Protein AF-A0A9D4CG21-F1 (afdb_monomer)

Sequence (164 aa):
MPTTRHHTSNTTTSRHSTTNATTSRHPTTNLTTTRHPTTNATTTRHPTTNATTTRHPTTNLTTTSYPSTNLTTTRHPTTNSTTTRHPTTTTTTTIHPTTNLTTTRHSTTNLTTTGHPTTNATTTRHPTTNATTTRHPTTNSTTTRHPTTNAPSNRHPPTNATST

Mean predicted aligned error: 4.82 Å

Nearest PDB structures (foldseek):
  2xt4-assembly1_A  TM=1.952E-01  e=2.300E+00  Xanthomonas albilineans
  8k77-assembly1_A  TM=2.649E-01  e=8.489E+00  Homo sapiens

Solvent-accessible surface area (backbone atoms only — not comparable to full-atom values): 7488 Å² total; per-residue (Å²): 130,83,64,46,65,67,47,77,48,79,44,61,73,40,72,62,45,80,48,78,40,63,38,32,31,45,35,34,40,41,35,41,42,32,30,46,33,36,39,42,35,44,36,37,37,44,34,36,40,41,35,44,37,38,36,44,34,38,37,43,36,43,37,39,35,45,35,38,37,42,36,43,37,40,36,44,36,37,38,41,34,44,38,39,35,44,37,39,39,41,34,46,36,38,36,45,36,38,40,40,39,45,36,39,39,44,34,41,39,41,36,43,37,37,37,44,36,37,38,40,35,46,35,39,36,42,39,37,39,40,32,53,33,41,34,46,42,41,50,42,42,69,32,50,39,72,73,45,79,49,58,92,36,72,48,68,71,60,77,65,66,60,77,104

Radius of gyration: 15.4 Å; Cα contacts (8 Å, |Δi|>4): 534; chains: 1; bounding box: 30×29×44 Å

Foldseek 3Di:
DDEAEEAEAEDQAEAEAEAEEEHYEHYEYEEEHYEAYEYEYEHYEAYEYEYEHYEAYEYEYEAYEQYEYEYEEYEAYEYEYEYYEAYEYEYEDYEAYEYEYEEYEQYEYEYEEYEAYEYEYAEYEAYEYEYAEYEAYHYEYNEYYNYHYHYPYYYDYPDPYPYD

Secondary structure (DSSP, 8-state):
-PPB--EEEEEEEES-EEEEEEEEESEEEEEEEEESEEEEEEEEES-EEEEEEEES-EEEEEEEES-EEEEEEEES-EEEEEEEES-EEEEEEEES-EEEEEEEES-EEEEEEEES-EEEEEEEES-EEEEEEEES-EEEEEEEES-EEE-S-EES--B-----

Structure (mmCIF, N/CA/C/O backbone):
data_AF-A0A9D4CG21-F1
#
_entry.id   AF-A0A9D4CG21-F1
#
loop_
_atom_site.group_PDB
_atom_site.id
_atom_site.type_symbol
_atom_site.label_atom_id
_atom_site.label_alt_id
_atom_site.label_comp_id
_atom_site.label_asym_id
_atom_site.label_entity_id
_atom_site.label_seq_id
_atom_site.pdbx_PDB_ins_code
_atom_site.Cartn_x
_atom_site.Cartn_y
_atom_site.Cartn_z
_atom_site.occupancy
_atom_site.B_iso_or_equiv
_atom_site.auth_seq_id
_atom_site.auth_comp_id
_atom_site.auth_asym_id
_atom_site.auth_atom_id
_atom_site.pdbx_PDB_model_num
ATOM 1 N N . MET A 1 1 ? 1.840 -17.158 -20.567 1.00 56.66 1 MET A N 1
ATOM 2 C CA . MET A 1 1 ? 2.130 -15.767 -20.149 1.00 56.66 1 MET A CA 1
ATOM 3 C C . MET A 1 1 ? 3.628 -15.631 -19.9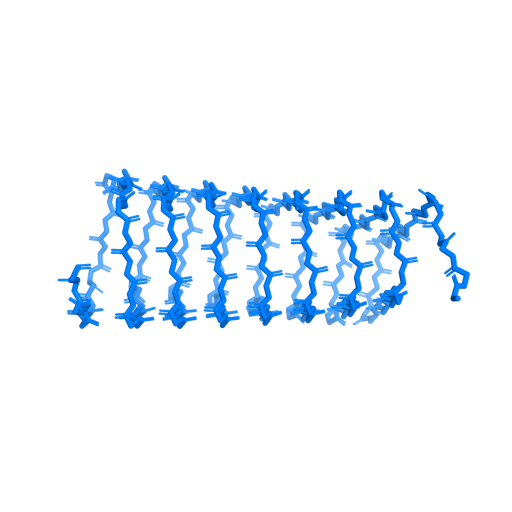37 1.00 56.66 1 MET A C 1
ATOM 5 O O . MET A 1 1 ? 4.170 -16.453 -19.198 1.00 56.66 1 MET A O 1
ATOM 9 N N . PRO A 1 2 ? 4.317 -14.680 -20.591 1.00 67.38 2 PRO A N 1
ATOM 10 C CA . PRO A 1 2 ? 5.737 -14.466 -20.338 1.00 67.38 2 PRO A CA 1
ATOM 11 C C . PRO A 1 2 ? 5.930 -14.093 -18.865 1.00 67.38 2 PRO A C 1
ATOM 13 O O . PRO A 1 2 ? 5.230 -13.236 -18.330 1.00 67.38 2 PRO A O 1
ATOM 16 N N . THR A 1 3 ? 6.836 -14.800 -18.194 1.00 79.19 3 THR A N 1
ATOM 17 C CA . THR A 1 3 ? 7.208 -14.509 -16.807 1.00 79.19 3 THR A CA 1
ATOM 18 C C . THR A 1 3 ? 8.478 -13.680 -16.822 1.00 79.19 3 THR A C 1
ATOM 20 O O . THR A 1 3 ? 9.518 -14.164 -17.265 1.00 79.19 3 THR A O 1
ATOM 23 N N . THR A 1 4 ? 8.424 -12.459 -16.300 1.00 87.12 4 THR A N 1
ATOM 24 C CA . THR A 1 4 ? 9.642 -11.671 -16.092 1.00 87.12 4 THR A CA 1
ATOM 25 C C . THR A 1 4 ? 10.350 -12.196 -14.850 1.00 87.12 4 THR A C 1
ATOM 27 O O . THR A 1 4 ? 9.756 -12.287 -13.776 1.00 87.12 4 THR A O 1
ATOM 30 N N . ARG A 1 5 ? 11.608 -12.620 -14.996 1.00 87.00 5 ARG A N 1
ATOM 31 C CA . ARG A 1 5 ? 12.317 -13.347 -13.932 1.00 87.00 5 ARG A CA 1
ATOM 32 C C . ARG A 1 5 ? 13.000 -12.448 -12.911 1.00 87.00 5 ARG A C 1
ATOM 34 O O . ARG A 1 5 ? 13.073 -12.835 -11.752 1.00 87.00 5 ARG A O 1
ATOM 41 N N . HIS A 1 6 ? 13.521 -11.320 -13.378 1.00 89.00 6 HIS A N 1
ATOM 42 C CA . HIS A 1 6 ? 14.123 -10.248 -12.597 1.00 89.00 6 HIS A CA 1
ATOM 43 C C . HIS A 1 6 ? 13.866 -8.948 -13.357 1.00 89.00 6 HIS A C 1
ATOM 45 O O . HIS A 1 6 ? 14.046 -8.896 -14.574 1.00 89.00 6 HIS A O 1
ATOM 51 N N . HIS A 1 7 ? 13.416 -7.914 -12.658 1.00 88.31 7 HIS A N 1
ATOM 52 C CA . HIS A 1 7 ? 13.231 -6.586 -13.231 1.00 88.31 7 HIS A CA 1
ATOM 53 C C . HIS A 1 7 ? 13.443 -5.548 -12.144 1.00 88.31 7 HIS A C 1
ATOM 55 O O . HIS A 1 7 ? 12.892 -5.689 -11.055 1.00 88.31 7 HIS A O 1
ATOM 61 N N . THR A 1 8 ? 14.203 -4.505 -12.451 1.00 93.69 8 THR A N 1
ATOM 62 C CA . THR A 1 8 ? 14.463 -3.412 -11.519 1.00 93.69 8 THR A CA 1
ATOM 63 C C . THR A 1 8 ? 14.011 -2.109 -12.152 1.00 93.69 8 THR A C 1
ATOM 65 O O . THR A 1 8 ? 14.430 -1.783 -13.260 1.00 93.69 8 THR A O 1
ATOM 68 N N . SER A 1 9 ? 13.176 -1.365 -11.433 1.00 93.31 9 SER A N 1
ATOM 69 C CA . SER A 1 9 ? 12.730 -0.029 -11.808 1.00 93.31 9 SER A CA 1
ATOM 70 C C . SER A 1 9 ? 13.223 0.970 -10.769 1.00 93.31 9 SER A C 1
ATOM 72 O O . SER A 1 9 ? 1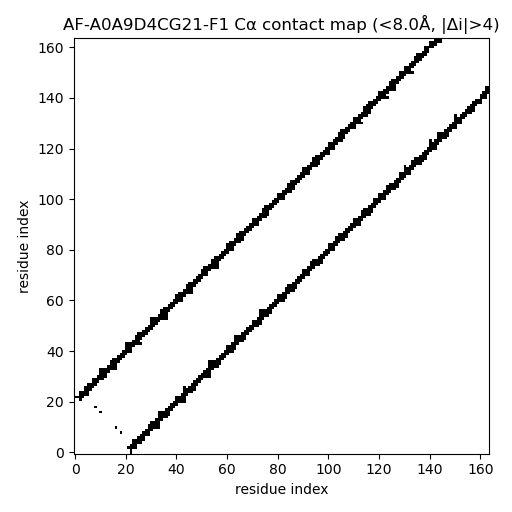2.924 0.842 -9.580 1.00 93.31 9 SER A O 1
ATOM 74 N N . ASN A 1 10 ? 13.997 1.956 -11.218 1.00 95.19 10 ASN A N 1
ATOM 75 C CA . ASN A 1 10 ? 14.575 2.990 -10.368 1.00 95.19 10 ASN A CA 1
ATOM 76 C C . ASN A 1 10 ? 14.016 4.348 -10.790 1.00 95.19 10 ASN A C 1
ATOM 78 O O . ASN A 1 10 ? 14.112 4.732 -11.952 1.00 95.19 10 ASN A O 1
ATOM 82 N N . THR A 1 11 ? 13.437 5.088 -9.849 1.00 93.81 11 THR A N 1
ATOM 83 C CA . THR A 1 11 ? 12.975 6.462 -10.060 1.00 93.81 11 THR A CA 1
ATOM 84 C C . THR A 1 11 ? 13.579 7.362 -8.989 1.00 93.81 11 THR A C 1
ATOM 86 O O . THR A 1 11 ? 13.239 7.259 -7.811 1.00 93.81 11 THR A O 1
ATOM 89 N N . THR A 1 12 ? 14.463 8.270 -9.396 1.00 91.75 12 THR A N 1
ATOM 90 C CA . THR A 1 12 ? 15.108 9.203 -8.463 1.00 91.75 12 THR A CA 1
ATOM 91 C C . THR A 1 12 ? 14.180 10.365 -8.134 1.00 91.75 12 THR A C 1
ATOM 93 O O . THR A 1 12 ? 13.760 10.513 -6.991 1.00 91.75 12 THR A O 1
ATOM 96 N N . THR A 1 13 ? 13.788 11.145 -9.139 1.00 94.69 13 THR A N 1
ATOM 97 C CA . THR A 1 13 ? 12.861 12.264 -8.964 1.00 94.69 13 THR A CA 1
ATOM 98 C C . THR A 1 13 ? 11.798 12.184 -10.037 1.00 94.69 13 THR A C 1
ATOM 100 O O . THR A 1 13 ? 12.113 12.231 -11.223 1.00 94.69 13 THR A O 1
ATOM 103 N N . SER A 1 14 ? 10.537 12.056 -9.637 1.00 95.44 14 SER A N 1
ATOM 104 C CA . SER A 1 14 ? 9.434 12.093 -10.593 1.00 95.44 14 SER A CA 1
ATOM 105 C C . SER A 1 14 ? 8.143 12.617 -9.979 1.00 95.44 14 SER A C 1
ATOM 107 O O . SER A 1 14 ? 7.869 12.443 -8.789 1.00 95.44 14 SER A O 1
ATOM 109 N N . ARG A 1 15 ? 7.315 13.242 -10.822 1.00 93.62 15 ARG A N 1
ATOM 110 C CA . ARG A 1 15 ? 5.933 13.597 -10.476 1.00 93.62 15 ARG A CA 1
ATOM 111 C C . ARG A 1 15 ? 4.958 12.435 -10.610 1.00 93.62 15 ARG A C 1
ATOM 113 O O . ARG A 1 15 ? 3.931 12.488 -9.945 1.00 93.62 15 ARG A O 1
ATOM 120 N N . HIS A 1 16 ? 5.264 11.468 -11.477 1.00 92.38 16 HIS A N 1
ATOM 121 C CA . HIS A 1 16 ? 4.451 10.285 -11.753 1.00 92.38 16 HIS A CA 1
ATOM 122 C C . HIS A 1 16 ? 5.376 9.136 -12.168 1.00 92.38 16 HIS A C 1
ATOM 124 O O . HIS A 1 16 ? 6.262 9.310 -13.003 1.00 92.38 16 HIS A O 1
ATOM 130 N N . SER A 1 17 ? 5.178 7.951 -11.606 1.00 92.44 17 SER A N 1
ATOM 131 C CA . SER A 1 17 ? 5.901 6.742 -12.012 1.00 92.44 17 SER A CA 1
ATOM 132 C C . SER A 1 17 ? 4.924 5.582 -11.988 1.00 92.44 17 SER A C 1
ATOM 134 O O . SER A 1 17 ? 4.167 5.458 -11.031 1.00 92.44 17 SER A O 1
ATOM 136 N N . THR A 1 18 ? 4.890 4.762 -13.034 1.00 93.94 18 THR A N 1
ATOM 137 C CA . THR A 1 18 ? 3.981 3.613 -13.098 1.00 93.94 18 THR A CA 1
ATOM 138 C C . THR A 1 18 ? 4.780 2.347 -13.335 1.00 93.94 18 THR A C 1
ATOM 140 O O . THR A 1 18 ? 5.553 2.272 -14.284 1.00 93.94 18 THR A O 1
ATOM 143 N N . THR A 1 19 ? 4.582 1.348 -12.479 1.00 91.00 19 THR A N 1
ATOM 144 C CA . THR A 1 19 ? 5.156 0.009 -12.636 1.00 91.00 19 THR A CA 1
ATOM 145 C C . THR A 1 19 ? 4.023 -1.005 -12.714 1.00 91.00 19 THR A C 1
ATOM 147 O O . THR A 1 19 ? 3.195 -1.082 -11.808 1.00 91.00 19 THR A O 1
ATOM 150 N N . ASN A 1 20 ? 3.990 -1.793 -13.789 1.00 89.81 20 ASN A N 1
ATOM 151 C CA . ASN A 1 20 ? 2.999 -2.846 -13.994 1.00 89.81 20 ASN A CA 1
ATOM 152 C C . ASN A 1 20 ? 3.700 -4.198 -14.154 1.00 89.81 20 ASN A C 1
ATOM 154 O O . ASN A 1 20 ? 4.675 -4.308 -14.895 1.00 89.81 20 ASN A O 1
ATOM 158 N N . ALA A 1 21 ? 3.189 -5.233 -13.489 1.00 87.25 21 ALA A N 1
ATOM 159 C CA . ALA A 1 21 ? 3.702 -6.593 -13.617 1.00 87.25 21 ALA A CA 1
ATOM 160 C C . ALA A 1 21 ? 2.569 -7.628 -13.628 1.00 87.25 21 ALA A C 1
ATOM 162 O O . ALA A 1 21 ? 1.854 -7.800 -12.644 1.00 87.25 21 ALA A O 1
ATOM 163 N N . THR A 1 22 ? 2.429 -8.373 -14.724 1.00 87.56 22 THR A N 1
ATOM 164 C CA . THR A 1 22 ? 1.400 -9.422 -14.832 1.00 87.56 22 THR A CA 1
ATOM 165 C C . THR A 1 22 ? 1.846 -10.704 -14.132 1.00 87.56 22 THR A C 1
ATOM 167 O O . THR A 1 22 ? 1.198 -11.181 -13.203 1.00 87.56 22 THR A O 1
ATOM 170 N N . THR A 1 23 ? 2.988 -11.259 -14.539 1.00 93.25 23 THR A N 1
ATOM 171 C CA . THR A 1 23 ? 3.603 -12.419 -13.887 1.00 93.25 23 THR A CA 1
ATOM 172 C C . THR A 1 23 ? 5.088 -12.154 -13.728 1.00 93.25 23 THR A C 1
ATOM 174 O O . THR A 1 23 ? 5.827 -12.109 -14.711 1.00 93.25 23 THR A O 1
ATOM 177 N N . SER A 1 24 ? 5.523 -11.942 -12.489 1.00 93.06 24 SER A N 1
ATOM 178 C CA . SER A 1 24 ? 6.906 -11.571 -12.205 1.00 93.06 24 SER A CA 1
ATOM 179 C C . SER A 1 24 ? 7.473 -12.318 -11.005 1.00 93.06 24 SER A C 1
ATOM 181 O O . SER A 1 24 ? 6.790 -12.580 -10.009 1.00 93.06 24 SER A O 1
ATOM 183 N N . ARG A 1 25 ? 8.753 -12.665 -11.097 1.00 95.12 25 ARG A N 1
ATOM 184 C CA . ARG A 1 25 ? 9.561 -13.127 -9.971 1.00 95.12 25 ARG A CA 1
ATOM 185 C C . ARG A 1 25 ? 10.588 -12.035 -9.686 1.00 95.12 25 ARG A C 1
ATOM 187 O O . ARG A 1 25 ? 11.122 -11.430 -10.603 1.00 95.12 25 ARG A O 1
ATOM 194 N N . HIS A 1 26 ? 10.823 -11.756 -8.413 1.00 94.44 26 HIS A N 1
ATOM 195 C CA . HIS A 1 26 ? 11.853 -10.825 -7.953 1.00 94.44 26 HIS A CA 1
ATOM 196 C C . HIS A 1 26 ? 11.836 -9.415 -8.597 1.00 94.44 26 HIS A C 1
ATOM 198 O O . HIS A 1 26 ? 12.917 -8.897 -8.895 1.00 94.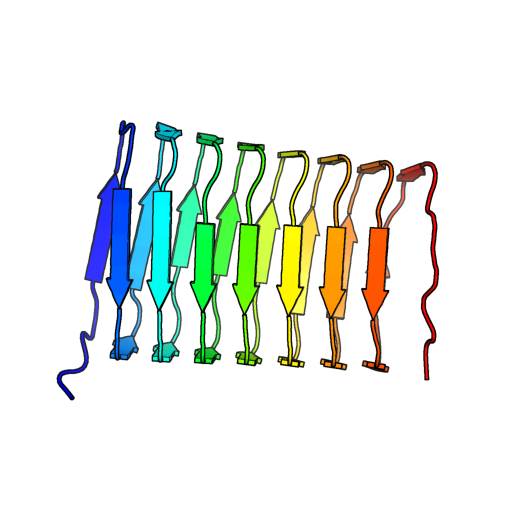44 26 HIS A O 1
ATOM 204 N N . PRO A 1 27 ? 10.678 -8.760 -8.849 1.00 94.38 27 PRO A N 1
ATOM 205 C CA . PRO A 1 27 ? 10.715 -7.369 -9.276 1.00 94.38 27 PRO A CA 1
ATOM 206 C C . PRO A 1 27 ? 11.166 -6.474 -8.118 1.00 94.38 27 PRO A C 1
ATOM 208 O O . PRO A 1 27 ? 10.767 -6.674 -6.971 1.00 94.38 27 PRO A O 1
ATOM 211 N N . THR A 1 28 ? 11.980 -5.475 -8.430 1.00 95.62 28 THR A N 1
ATOM 212 C CA . THR A 1 28 ? 12.472 -4.484 -7.474 1.00 95.62 28 THR A CA 1
ATOM 213 C C . THR A 1 28 ? 12.078 -3.086 -7.933 1.00 95.62 28 THR A C 1
ATOM 215 O O . THR A 1 28 ? 12.322 -2.717 -9.080 1.00 95.62 28 THR A O 1
ATOM 218 N N . THR A 1 29 ? 11.493 -2.295 -7.040 1.00 95.25 29 THR A N 1
ATOM 219 C CA . THR A 1 29 ? 11.124 -0.898 -7.291 1.00 95.25 29 THR A CA 1
ATOM 220 C C . THR A 1 29 ? 11.805 -0.002 -6.263 1.00 95.25 29 THR A C 1
ATOM 222 O O . THR A 1 29 ? 11.589 -0.162 -5.063 1.00 95.25 29 THR A O 1
ATOM 225 N N . ASN A 1 30 ? 12.612 0.954 -6.724 1.00 96.75 30 ASN A N 1
ATOM 226 C CA . ASN A 1 30 ? 13.274 1.943 -5.874 1.00 96.75 30 ASN A CA 1
ATOM 227 C C . ASN A 1 30 ? 12.779 3.353 -6.219 1.00 96.75 30 ASN A C 1
ATOM 229 O O . ASN A 1 30 ? 12.897 3.786 -7.367 1.00 96.75 30 ASN A O 1
ATOM 233 N N . LEU A 1 31 ? 12.239 4.067 -5.228 1.00 95.81 31 LEU A N 1
ATOM 234 C CA . LEU A 1 31 ? 11.684 5.417 -5.375 1.00 95.81 31 LEU A CA 1
ATOM 235 C C . LEU A 1 31 ? 12.332 6.384 -4.376 1.00 95.81 31 LEU A C 1
ATOM 237 O O . LEU A 1 31 ? 12.117 6.269 -3.172 1.00 95.81 31 LEU A O 1
ATOM 241 N N . THR A 1 32 ? 13.072 7.388 -4.841 1.00 95.12 32 THR A N 1
ATOM 242 C CA . THR A 1 32 ? 13.728 8.328 -3.912 1.00 95.12 32 THR A CA 1
ATOM 243 C C . THR A 1 32 ? 12.809 9.490 -3.548 1.00 95.12 32 THR A C 1
ATOM 245 O O . THR A 1 32 ? 12.368 9.588 -2.407 1.00 95.12 32 THR A O 1
ATOM 248 N N . THR A 1 33 ? 12.469 10.339 -4.516 1.00 96.06 33 THR A N 1
ATOM 249 C CA . THR A 1 33 ? 11.616 11.521 -4.339 1.00 96.06 33 THR A CA 1
ATOM 250 C C . THR A 1 33 ? 10.517 11.490 -5.388 1.00 96.06 33 THR A C 1
ATOM 252 O O . THR A 1 33 ? 10.627 12.083 -6.462 1.00 96.06 33 THR A O 1
ATOM 255 N N . THR A 1 34 ? 9.446 10.753 -5.099 1.00 96.44 34 THR A N 1
ATOM 256 C CA . THR A 1 34 ? 8.387 10.508 -6.085 1.00 96.44 34 THR A CA 1
ATOM 257 C C . THR A 1 34 ? 7.029 10.988 -5.591 1.00 96.44 34 THR A C 1
ATOM 259 O O . THR A 1 34 ? 6.591 10.697 -4.476 1.00 96.44 34 THR A O 1
ATOM 262 N N . ARG A 1 35 ? 6.329 11.736 -6.440 1.00 97.19 35 ARG A N 1
ATOM 263 C CA . ARG A 1 35 ? 4.901 12.019 -6.286 1.00 97.19 35 ARG A CA 1
ATOM 264 C C . ARG A 1 35 ? 4.103 11.035 -7.139 1.00 97.19 35 ARG A C 1
ATOM 266 O O . ARG A 1 35 ? 4.579 10.584 -8.172 1.00 97.19 35 ARG A O 1
ATOM 273 N N . HIS A 1 36 ? 2.930 10.656 -6.649 1.00 96.75 36 HIS A N 1
ATOM 274 C CA . HIS A 1 36 ? 1.946 9.832 -7.350 1.00 96.75 36 HIS A CA 1
ATOM 275 C C . HIS A 1 36 ? 2.503 8.568 -8.046 1.00 96.75 36 HIS A C 1
ATOM 277 O O . HIS A 1 36 ? 2.138 8.312 -9.197 1.00 96.75 36 HIS A O 1
ATOM 283 N N . PRO A 1 37 ? 3.393 7.762 -7.424 1.00 96.38 37 PRO A N 1
ATOM 284 C CA . PRO A 1 37 ? 3.772 6.502 -8.038 1.00 96.38 37 PRO A CA 1
ATOM 285 C C . PRO A 1 37 ? 2.624 5.494 -7.941 1.00 96.38 37 PRO A C 1
ATOM 287 O O . PRO A 1 37 ? 1.961 5.382 -6.908 1.00 96.38 37 PRO A O 1
ATOM 290 N N . THR A 1 38 ? 2.423 4.731 -9.008 1.00 96.50 38 THR A N 1
ATOM 291 C CA . THR A 1 38 ? 1.423 3.670 -9.090 1.00 96.50 38 THR A CA 1
ATOM 292 C C . THR A 1 38 ? 2.113 2.342 -9.365 1.00 96.50 38 THR A C 1
ATOM 294 O O . THR A 1 38 ? 2.899 2.223 -10.302 1.00 96.50 38 THR A O 1
ATOM 297 N N . THR A 1 39 ? 1.827 1.332 -8.549 1.00 94.31 39 THR A N 1
ATOM 298 C CA . THR A 1 39 ? 2.308 -0.037 -8.757 1.00 94.31 39 THR A CA 1
ATOM 299 C C . THR A 1 39 ? 1.120 -0.976 -8.867 1.00 94.31 39 THR A C 1
ATOM 301 O O . THR A 1 39 ? 0.346 -1.098 -7.920 1.00 94.31 39 THR A O 1
ATOM 304 N N . ASN A 1 40 ? 0.985 -1.663 -9.999 1.00 93.94 40 ASN A N 1
ATOM 305 C CA . ASN A 1 40 ? -0.020 -2.705 -10.176 1.00 93.94 40 ASN A CA 1
ATOM 306 C C . ASN A 1 40 ? 0.666 -4.041 -10.428 1.00 93.94 40 ASN A C 1
ATOM 308 O O . ASN A 1 40 ? 1.530 -4.149 -11.303 1.00 93.94 40 ASN A O 1
ATOM 312 N N . ALA A 1 41 ? 0.265 -5.075 -9.693 1.00 90.94 41 ALA A N 1
ATOM 313 C CA . ALA A 1 41 ? 0.757 -6.413 -9.964 1.00 90.94 41 ALA A CA 1
ATOM 314 C C . ALA A 1 41 ? -0.309 -7.495 -9.794 1.00 90.94 41 ALA A C 1
ATOM 316 O O . ALA A 1 41 ? -1.046 -7.519 -8.810 1.00 90.94 41 ALA A O 1
ATOM 317 N N . THR A 1 42 ? -0.363 -8.423 -10.747 1.00 93.88 42 THR A N 1
ATOM 318 C CA . THR A 1 42 ? -1.348 -9.511 -10.726 1.00 93.88 42 THR A CA 1
ATOM 319 C C . THR A 1 42 ? -0.803 -10.727 -9.989 1.00 93.88 42 THR A C 1
ATOM 321 O O . THR A 1 42 ? -1.375 -11.149 -8.991 1.00 93.88 42 THR A O 1
ATOM 324 N N . THR A 1 43 ? 0.303 -11.308 -10.454 1.00 95.81 43 THR A N 1
ATOM 325 C CA . THR A 1 43 ? 0.945 -12.459 -9.807 1.00 95.81 43 THR A CA 1
ATOM 326 C C . THR A 1 43 ? 2.428 -12.199 -9.629 1.00 95.81 43 THR A C 1
ATOM 328 O O . THR A 1 43 ? 3.198 -12.232 -10.591 1.00 95.81 43 THR A O 1
ATOM 331 N N . THR A 1 44 ? 2.839 -11.991 -8.380 1.00 95.38 44 THR A N 1
ATOM 332 C CA . THR A 1 44 ? 4.222 -11.628 -8.077 1.00 95.38 44 THR A CA 1
ATOM 333 C C . THR A 1 44 ? 4.794 -12.454 -6.939 1.00 95.38 44 THR A C 1
ATOM 335 O O . THR A 1 44 ? 4.176 -12.637 -5.888 1.00 95.38 44 THR A O 1
ATOM 338 N N . ARG A 1 45 ? 6.017 -12.948 -7.133 1.00 96.75 45 ARG A N 1
ATOM 339 C CA . ARG A 1 45 ? 6.798 -13.627 -6.094 1.00 96.75 45 ARG A CA 1
ATOM 340 C C . ARG A 1 45 ? 8.021 -12.801 -5.735 1.00 96.75 45 ARG A C 1
ATOM 342 O O . ARG A 1 45 ? 8.773 -12.426 -6.626 1.00 96.75 45 ARG A O 1
ATOM 349 N N . HIS A 1 46 ? 8.235 -12.593 -4.441 1.00 96.38 46 HIS A N 1
ATOM 350 C CA . HIS A 1 46 ? 9.368 -11.856 -3.883 1.00 96.38 46 HIS A CA 1
ATOM 351 C C . HIS A 1 46 ? 9.538 -10.424 -4.433 1.00 96.38 46 HIS A C 1
ATOM 353 O O . HIS A 1 46 ? 10.657 -10.074 -4.808 1.00 96.38 46 HIS A O 1
ATOM 359 N N . PRO A 1 47 ? 8.476 -9.598 -4.550 1.00 95.56 47 PRO A N 1
ATOM 360 C CA . PRO A 1 47 ? 8.679 -8.198 -4.896 1.00 95.56 47 PRO A CA 1
ATOM 361 C C . PRO A 1 47 ? 9.359 -7.447 -3.751 1.00 95.56 47 PRO A C 1
ATOM 363 O O . PRO A 1 47 ? 9.023 -7.657 -2.582 1.00 95.56 47 PRO A O 1
ATOM 366 N N . THR A 1 48 ? 10.248 -6.529 -4.110 1.00 96.50 48 THR A N 1
ATOM 367 C CA . THR A 1 48 ? 10.899 -5.618 -3.168 1.00 96.50 48 THR A CA 1
ATOM 368 C C . THR A 1 48 ? 10.592 -4.178 -3.550 1.00 96.50 48 THR A C 1
ATOM 370 O O . THR A 1 48 ? 10.864 -3.769 -4.677 1.00 96.50 48 THR A O 1
ATOM 373 N N . THR A 1 49 ? 10.084 -3.393 -2.604 1.00 96.00 49 THR A N 1
ATOM 374 C CA . THR A 1 49 ? 9.868 -1.953 -2.780 1.00 96.00 49 THR A CA 1
ATOM 375 C C . THR A 1 49 ? 10.648 -1.183 -1.728 1.00 96.00 49 THR A C 1
ATOM 377 O O . THR A 1 49 ? 10.414 -1.358 -0.533 1.00 96.00 49 THR A O 1
ATOM 380 N N . ASN A 1 50 ? 11.531 -0.289 -2.166 1.00 97.19 50 ASN A N 1
ATOM 381 C CA . ASN A 1 50 ? 12.205 0.665 -1.292 1.00 97.19 50 ASN A CA 1
ATOM 382 C C . ASN A 1 50 ? 11.785 2.079 -1.678 1.00 97.19 50 ASN A C 1
ATOM 384 O O . ASN A 1 50 ? 11.876 2.454 -2.850 1.00 97.19 50 ASN A O 1
ATOM 388 N N . ALA A 1 51 ? 11.342 2.874 -0.704 1.00 94.81 51 ALA A N 1
ATOM 389 C CA . ALA A 1 51 ? 11.043 4.274 -0.956 1.00 94.81 51 ALA A CA 1
ATOM 390 C C . ALA A 1 51 ? 11.498 5.212 0.162 1.00 94.81 51 ALA A C 1
ATOM 392 O O . ALA A 1 51 ? 11.228 4.977 1.341 1.00 94.81 51 ALA A O 1
ATOM 393 N N . THR A 1 52 ? 12.128 6.322 -0.216 1.00 96.94 52 THR A N 1
ATOM 394 C CA . THR A 1 52 ? 12.646 7.302 0.747 1.00 96.94 52 THR A CA 1
ATOM 395 C C . THR A 1 52 ? 11.599 8.366 1.057 1.00 96.94 52 THR A C 1
ATOM 397 O O . THR A 1 52 ? 11.114 8.455 2.180 1.00 96.94 52 THR A O 1
ATOM 400 N N . THR A 1 53 ? 11.204 9.157 0.061 1.00 97.56 53 THR A N 1
ATOM 401 C CA . THR A 1 53 ? 10.210 10.226 0.192 1.00 97.56 53 THR A CA 1
ATOM 402 C C . THR A 1 53 ? 9.159 10.076 -0.890 1.00 97.56 53 THR A C 1
ATOM 404 O O . THR A 1 53 ? 9.386 10.386 -2.060 1.00 97.56 53 THR A O 1
ATOM 407 N N . THR A 1 54 ? 7.973 9.622 -0.490 1.00 97.12 54 THR A N 1
ATOM 408 C CA . THR A 1 54 ? 6.880 9.385 -1.433 1.00 97.12 54 THR A CA 1
ATOM 409 C C . THR A 1 54 ? 5.585 10.053 -0.995 1.00 97.12 54 THR A C 1
ATOM 411 O O . THR A 1 54 ? 5.195 10.026 0.175 1.00 97.12 54 THR A O 1
ATOM 414 N N . ARG A 1 55 ? 4.888 10.670 -1.951 1.00 98.00 55 ARG A N 1
ATOM 415 C CA . ARG A 1 55 ? 3.580 11.302 -1.737 1.00 98.00 55 ARG A CA 1
ATOM 416 C C . ARG A 1 55 ? 2.529 10.672 -2.635 1.00 98.00 55 ARG A C 1
ATOM 418 O O . ARG A 1 55 ? 2.723 10.622 -3.843 1.00 98.00 55 ARG A O 1
ATOM 425 N N . HIS A 1 56 ? 1.410 10.275 -2.038 1.00 97.62 56 HIS A N 1
ATOM 426 C CA . HIS A 1 56 ? 0.273 9.638 -2.704 1.00 97.62 56 HIS A CA 1
ATOM 427 C C . HIS A 1 56 ? 0.635 8.375 -3.513 1.00 97.62 56 HIS A C 1
ATOM 429 O O . HIS A 1 56 ? 0.198 8.263 -4.660 1.00 97.62 56 HIS A O 1
ATOM 435 N N . PRO A 1 57 ? 1.450 7.435 -2.987 1.00 97.31 57 PRO A N 1
ATOM 436 C CA . PRO A 1 57 ? 1.660 6.175 -3.686 1.00 9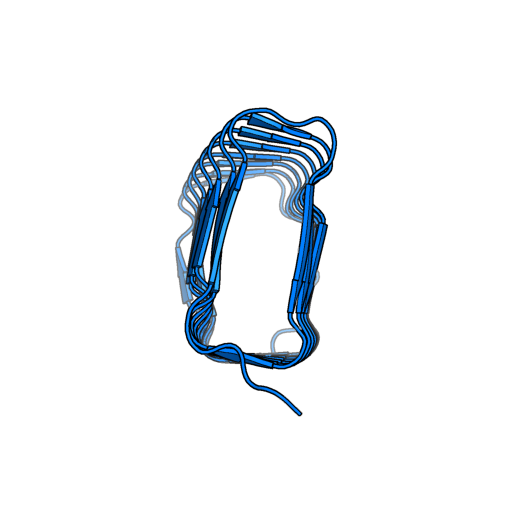7.31 57 PRO A CA 1
ATOM 437 C C . PRO A 1 57 ? 0.382 5.338 -3.682 1.00 97.31 57 PRO A C 1
ATOM 439 O O . PRO A 1 57 ? -0.300 5.241 -2.660 1.00 97.31 57 PRO A O 1
ATOM 442 N N . THR A 1 58 ? 0.107 4.688 -4.808 1.00 97.88 58 THR A N 1
ATOM 443 C CA . THR A 1 58 ? -0.989 3.725 -4.946 1.00 97.88 58 THR A CA 1
ATOM 444 C C . THR A 1 58 ? -0.425 2.365 -5.326 1.00 97.88 58 THR A C 1
ATOM 446 O O . THR A 1 58 ? 0.336 2.251 -6.284 1.00 97.88 58 THR A O 1
ATOM 449 N N . THR A 1 59 ? -0.786 1.328 -4.574 1.00 96.44 59 THR A N 1
ATOM 450 C CA . THR A 1 59 ? -0.357 -0.052 -4.832 1.00 96.44 59 THR A CA 1
ATOM 451 C C . THR A 1 59 ? -1.567 -0.975 -4.902 1.00 96.44 59 THR A C 1
ATOM 453 O O . THR A 1 59 ? -2.328 -1.059 -3.940 1.00 96.44 59 THR A O 1
ATOM 456 N N . ASN A 1 60 ? -1.733 -1.689 -6.016 1.00 96.94 60 ASN A N 1
ATOM 457 C CA . ASN A 1 60 ? -2.790 -2.684 -6.202 1.00 96.94 60 ASN A CA 1
ATOM 458 C C . ASN A 1 60 ? -2.175 -4.048 -6.516 1.00 96.94 60 ASN A C 1
ATOM 460 O O . ASN A 1 60 ? -1.459 -4.203 -7.508 1.00 96.94 60 ASN A O 1
ATOM 464 N N . LEU A 1 61 ? -2.460 -5.040 -5.674 1.00 95.31 61 LEU A N 1
ATOM 465 C CA . LEU A 1 61 ? -1.889 -6.380 -5.780 1.00 95.31 61 LEU A CA 1
ATOM 466 C C . LEU A 1 61 ? -2.985 -7.445 -5.757 1.00 95.31 61 LEU A C 1
ATOM 468 O O . LEU A 1 61 ? -3.787 -7.497 -4.829 1.00 95.31 61 LEU A O 1
ATOM 472 N N . THR A 1 62 ? -3.004 -8.346 -6.735 1.00 97.38 62 THR A N 1
ATOM 473 C CA . THR A 1 62 ? -3.971 -9.456 -6.722 1.00 97.38 62 THR A CA 1
ATOM 474 C C . THR A 1 62 ? -3.434 -10.633 -5.911 1.00 97.38 62 THR A C 1
ATOM 476 O O . THR A 1 62 ? -3.985 -10.970 -4.867 1.00 97.38 62 THR A O 1
ATOM 479 N N . THR A 1 63 ? -2.338 -11.247 -6.357 1.00 97.56 63 THR A N 1
ATOM 480 C CA . THR A 1 63 ? -1.705 -12.390 -5.693 1.00 97.56 63 THR A CA 1
ATOM 481 C C . THR A 1 63 ? -0.221 -12.131 -5.512 1.00 97.56 63 THR A C 1
ATOM 483 O O . THR A 1 63 ? 0.555 -12.165 -6.470 1.00 97.56 63 THR A O 1
ATOM 486 N N . THR A 1 64 ? 0.191 -11.942 -4.262 1.00 97.06 64 THR A N 1
ATOM 487 C CA . THR A 1 64 ? 1.588 -11.655 -3.938 1.00 97.06 64 THR A CA 1
ATOM 488 C C . THR A 1 64 ? 2.105 -12.583 -2.852 1.00 97.06 64 THR A C 1
ATOM 490 O O . THR A 1 64 ? 1.471 -12.791 -1.818 1.00 97.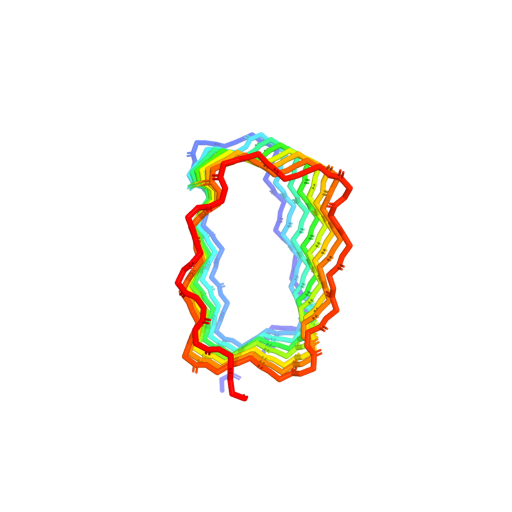06 64 THR A O 1
ATOM 493 N N . SER A 1 65 ? 3.283 -13.158 -3.081 1.00 97.62 65 SER A N 1
ATOM 494 C CA . SER A 1 65 ? 3.974 -13.991 -2.094 1.00 97.62 65 SER A CA 1
ATOM 495 C C . SER A 1 65 ? 5.325 -13.392 -1.736 1.00 97.62 65 SER A C 1
ATOM 497 O O . SER A 1 65 ? 6.109 -13.080 -2.631 1.00 97.62 65 SER A O 1
ATOM 499 N N . TYR A 1 66 ? 5.601 -13.304 -0.438 1.00 97.56 66 TYR A N 1
ATOM 500 C CA . TYR A 1 66 ? 6.829 -12.768 0.147 1.00 97.56 66 TYR A CA 1
ATOM 501 C C . TYR A 1 66 ? 7.164 -11.326 -0.285 1.00 97.56 66 TYR A C 1
ATOM 503 O O . TYR A 1 66 ? 8.309 -11.081 -0.667 1.00 97.56 66 TYR A O 1
ATOM 511 N N . PRO A 1 67 ? 6.208 -10.372 -0.298 1.00 96.56 67 PRO A N 1
ATOM 512 C CA . PRO A 1 67 ? 6.558 -8.983 -0.559 1.00 96.56 67 PRO A CA 1
ATOM 513 C C . PRO A 1 67 ? 7.362 -8.395 0.601 1.00 96.56 67 PRO A C 1
ATOM 515 O O . PRO A 1 67 ? 7.041 -8.628 1.769 1.00 96.56 67 PRO A O 1
ATOM 518 N N . SER A 1 68 ? 8.371 -7.597 0.263 1.00 97.50 68 SER A N 1
ATOM 519 C CA . SER A 1 68 ? 9.154 -6.813 1.212 1.00 97.50 68 SER A CA 1
ATOM 520 C C . SER A 1 68 ? 9.067 -5.333 0.860 1.00 97.50 68 SER A C 1
ATOM 522 O O . SER A 1 68 ? 9.371 -4.940 -0.266 1.00 97.50 68 SER A O 1
ATOM 524 N N . THR A 1 69 ? 8.656 -4.514 1.824 1.00 97.06 69 THR A N 1
ATOM 525 C CA . THR A 1 69 ? 8.469 -3.073 1.636 1.00 97.06 69 THR A CA 1
ATOM 526 C C . THR A 1 69 ? 9.204 -2.300 2.726 1.00 97.06 69 THR A C 1
ATOM 528 O O . THR A 1 69 ? 8.912 -2.481 3.908 1.00 97.06 69 THR A O 1
ATOM 531 N N . ASN A 1 70 ? 10.115 -1.407 2.336 1.00 97.62 70 ASN A N 1
ATOM 532 C CA . ASN A 1 70 ? 10.829 -0.503 3.241 1.00 97.62 70 ASN A CA 1
ATOM 533 C C . ASN A 1 70 ? 10.553 0.951 2.858 1.00 97.62 70 ASN A C 1
ATOM 535 O O . ASN A 1 70 ? 10.886 1.381 1.753 1.00 97.62 70 ASN A O 1
ATOM 539 N N . LEU A 1 71 ? 9.953 1.711 3.774 1.00 96.56 71 LEU A N 1
ATOM 540 C CA . LEU A 1 71 ? 9.554 3.098 3.539 1.00 96.56 71 LEU A CA 1
ATOM 541 C C . LEU A 1 71 ? 10.118 4.019 4.623 1.00 96.56 71 LEU A C 1
ATOM 543 O O . LEU A 1 71 ? 9.893 3.793 5.811 1.00 96.56 71 LEU A O 1
ATOM 547 N N . THR A 1 72 ? 10.790 5.102 4.240 1.00 97.88 72 THR A N 1
ATOM 548 C CA . THR A 1 72 ? 11.260 6.098 5.217 1.00 97.88 72 THR A CA 1
ATOM 549 C C . THR A 1 72 ? 10.156 7.104 5.534 1.00 97.88 72 THR A C 1
ATOM 551 O O . THR A 1 72 ? 9.640 7.129 6.649 1.00 97.88 72 THR A O 1
ATOM 554 N N . THR A 1 73 ? 9.744 7.908 4.553 1.00 97.94 73 THR A N 1
ATOM 555 C CA . THR A 1 73 ? 8.702 8.929 4.706 1.00 97.94 73 THR A CA 1
ATOM 556 C C . THR A 1 73 ? 7.656 8.784 3.615 1.00 97.94 73 THR A C 1
ATOM 558 O O . THR A 1 73 ? 7.910 9.065 2.441 1.00 97.94 73 THR A O 1
ATOM 561 N N . THR A 1 74 ? 6.442 8.408 4.014 1.00 97.62 74 THR A N 1
ATOM 562 C CA . THR A 1 74 ? 5.319 8.279 3.081 1.00 97.62 74 THR A CA 1
ATOM 563 C C . THR A 1 74 ? 4.100 9.061 3.551 1.00 97.62 74 THR A C 1
ATOM 565 O O . THR A 1 74 ? 3.701 9.009 4.714 1.00 97.62 74 THR A O 1
ATOM 568 N N . ARG A 1 75 ? 3.478 9.806 2.637 1.00 98.19 75 ARG A N 1
ATOM 569 C CA . ARG A 1 75 ? 2.233 10.540 2.902 1.00 98.19 75 ARG A CA 1
ATOM 570 C C . ARG A 1 75 ? 1.117 10.049 1.997 1.00 98.19 75 ARG A C 1
ATOM 572 O O . ARG A 1 75 ? 1.308 9.984 0.785 1.00 98.19 75 ARG A O 1
ATOM 579 N N . HIS A 1 76 ? -0.039 9.779 2.595 1.00 97.81 76 HIS A N 1
ATOM 580 C CA . HIS A 1 76 ? -1.246 9.287 1.931 1.00 97.81 76 HIS A CA 1
ATOM 581 C C . HIS A 1 76 ? -1.027 8.026 1.069 1.00 97.81 76 HIS A C 1
ATOM 583 O O . HIS A 1 76 ? -1.466 8.014 -0.084 1.00 97.81 76 HIS A O 1
ATOM 589 N N . PRO A 1 77 ? -0.312 6.985 1.549 1.00 97.50 77 PRO A N 1
ATOM 590 C CA . PRO A 1 77 ? -0.235 5.742 0.797 1.00 97.50 77 PRO A CA 1
ATOM 591 C C . PRO A 1 77 ? -1.586 5.035 0.772 1.00 97.50 77 PRO A C 1
ATOM 593 O O . PRO A 1 77 ? -2.264 4.946 1.794 1.00 97.50 77 PRO A O 1
ATOM 596 N N . THR A 1 78 ? -1.931 4.488 -0.389 1.00 98.25 78 THR A N 1
ATOM 597 C CA . THR A 1 78 ? -3.085 3.604 -0.562 1.00 98.25 78 THR A CA 1
ATOM 598 C C . THR A 1 78 ? -2.606 2.241 -1.036 1.00 98.25 78 THR A C 1
ATOM 600 O O . THR A 1 78 ? -1.913 2.144 -2.050 1.00 98.25 78 THR A O 1
ATOM 603 N N . THR A 1 79 ? -2.972 1.188 -0.308 1.00 97.31 79 THR A N 1
ATOM 604 C CA . THR A 1 79 ? -2.661 -0.198 -0.673 1.00 97.31 79 THR A CA 1
ATOM 605 C C . THR A 1 79 ? -3.932 -1.029 -0.707 1.00 97.31 79 THR A C 1
ATOM 607 O O . THR A 1 79 ? -4.644 -1.116 0.291 1.00 97.31 79 THR A O 1
ATOM 610 N N . ASN A 1 80 ? -4.186 -1.685 -1.836 1.00 97.69 80 ASN A N 1
ATOM 611 C CA . ASN A 1 80 ? -5.229 -2.692 -1.969 1.00 97.69 80 ASN A CA 1
ATOM 612 C C . ASN A 1 80 ? -4.580 -4.036 -2.289 1.00 97.69 80 ASN A C 1
ATOM 614 O O . ASN A 1 80 ? -3.728 -4.132 -3.180 1.00 97.69 80 ASN A O 1
ATOM 618 N N . SER A 1 81 ? -4.950 -5.086 -1.561 1.00 95.94 81 SER A N 1
ATOM 619 C CA . SER A 1 81 ? -4.471 -6.433 -1.862 1.00 95.94 81 SER A CA 1
ATOM 620 C C . SER A 1 81 ? -5.533 -7.502 -1.661 1.00 95.94 81 SER A C 1
ATOM 622 O O . SER A 1 81 ? -6.196 -7.545 -0.627 1.00 95.94 81 SER A O 1
ATOM 624 N N . THR A 1 82 ? -5.660 -8.407 -2.632 1.00 97.94 82 THR A N 1
ATOM 625 C CA . THR A 1 82 ? -6.599 -9.531 -2.525 1.00 97.94 82 THR A CA 1
ATOM 626 C C . THR A 1 82 ? -5.985 -10.667 -1.711 1.00 97.94 82 THR A C 1
ATOM 628 O O . THR A 1 82 ? -6.471 -10.986 -0.633 1.00 97.94 82 THR A O 1
ATOM 631 N N . THR A 1 83 ? -4.890 -11.263 -2.186 1.00 97.88 83 THR A N 1
ATOM 632 C CA . THR A 1 83 ? -4.209 -12.365 -1.495 1.00 97.88 83 THR A CA 1
ATOM 633 C C . THR A 1 83 ? -2.738 -12.048 -1.298 1.00 97.88 83 THR A C 1
ATOM 635 O O . THR A 1 83 ? -1.968 -11.980 -2.260 1.00 97.88 83 THR A O 1
ATOM 638 N N . THR A 1 84 ? -2.328 -11.951 -0.035 1.00 97.50 84 THR A N 1
ATOM 639 C CA . THR A 1 84 ? -0.935 -11.697 0.331 1.00 97.50 84 THR A CA 1
ATOM 640 C C . THR A 1 84 ? -0.428 -12.742 1.318 1.00 97.50 84 THR A C 1
ATOM 642 O O . THR A 1 84 ? -1.011 -12.982 2.377 1.00 97.50 84 THR A O 1
ATOM 645 N N . ARG A 1 85 ? 0.692 -13.382 0.979 1.00 98.19 85 ARG A N 1
ATOM 646 C CA . ARG A 1 85 ? 1.364 -14.364 1.839 1.00 98.19 85 ARG A CA 1
ATOM 647 C C . ARG A 1 85 ? 2.721 -13.845 2.271 1.00 98.19 85 ARG A C 1
ATOM 649 O O . ARG A 1 85 ? 3.513 -13.458 1.420 1.00 98.19 85 ARG A O 1
ATOM 656 N N . HIS A 1 86 ? 2.997 -13.918 3.568 1.00 97.50 86 HIS A N 1
ATOM 657 C CA . HIS A 1 86 ? 4.269 -13.523 4.164 1.00 97.50 86 HIS A CA 1
ATOM 658 C C . HIS A 1 86 ? 4.708 -12.083 3.837 1.00 97.50 86 HIS A C 1
ATOM 660 O O . HIS A 1 86 ? 5.857 -11.902 3.433 1.00 97.50 86 HIS A O 1
ATOM 666 N N . PRO A 1 87 ? 3.829 -11.061 3.931 1.00 97.12 87 PRO A N 1
ATOM 667 C CA . PRO A 1 87 ? 4.276 -9.691 3.742 1.00 97.12 87 PRO A CA 1
ATOM 668 C C . PRO A 1 87 ? 5.131 -9.220 4.913 1.00 97.12 87 PRO A C 1
ATOM 670 O O . PRO A 1 87 ? 4.758 -9.396 6.075 1.00 97.12 87 PRO A O 1
ATOM 673 N N . THR A 1 88 ? 6.223 -8.543 4.578 1.00 97.94 88 THR A N 1
ATOM 674 C CA . THR A 1 88 ? 7.036 -7.791 5.528 1.00 97.94 88 THR A CA 1
ATOM 675 C C . THR A 1 88 ? 6.988 -6.319 5.156 1.00 97.94 88 THR A C 1
ATOM 677 O O . THR A 1 88 ? 7.234 -5.942 4.010 1.00 97.94 88 THR A O 1
ATOM 680 N N . THR A 1 89 ? 6.654 -5.466 6.117 1.00 97.25 89 THR A N 1
ATOM 681 C CA . THR A 1 89 ? 6.645 -4.014 5.925 1.00 97.25 89 THR A CA 1
ATOM 682 C C . THR A 1 89 ? 7.367 -3.335 7.072 1.00 97.25 89 THR A C 1
ATOM 684 O O . THR A 1 89 ? 7.028 -3.548 8.235 1.00 97.25 89 THR A O 1
ATOM 687 N N . THR A 1 90 ? 8.336 -2.494 6.732 1.00 97.56 90 THR A N 1
ATOM 688 C CA . THR A 1 90 ? 9.043 -1.630 7.673 1.00 97.56 90 THR A CA 1
ATOM 689 C C . THR A 1 90 ? 8.812 -0.190 7.264 1.00 97.56 90 THR A C 1
ATOM 691 O O . THR A 1 90 ? 8.982 0.176 6.097 1.00 97.56 90 THR A O 1
ATOM 694 N N . THR A 1 91 ? 8.384 0.646 8.202 1.00 96.31 91 THR A N 1
ATOM 695 C CA . THR A 1 91 ? 8.106 2.048 7.910 1.00 96.31 91 THR A CA 1
ATOM 696 C C . THR A 1 91 ? 8.495 2.966 9.054 1.00 96.31 91 THR A C 1
ATOM 698 O O . THR A 1 91 ? 8.031 2.800 10.180 1.00 96.31 91 THR A O 1
ATOM 701 N N . THR A 1 92 ? 9.323 3.970 8.764 1.00 97.69 92 THR A N 1
ATOM 702 C CA . THR A 1 92 ? 9.736 4.948 9.778 1.00 97.69 92 THR A CA 1
ATOM 703 C C . THR A 1 92 ? 8.610 5.940 10.053 1.00 97.69 92 THR A C 1
ATOM 705 O O . THR A 1 92 ? 8.096 6.005 11.162 1.00 97.69 92 THR A O 1
ATOM 708 N N . THR A 1 93 ? 8.180 6.700 9.046 1.00 97.44 93 THR A N 1
ATOM 709 C CA . THR A 1 93 ? 7.102 7.684 9.188 1.00 97.44 93 THR A CA 1
ATOM 710 C C . THR A 1 93 ? 6.056 7.485 8.110 1.00 97.44 93 THR A C 1
ATOM 712 O O . THR A 1 93 ? 6.358 7.510 6.914 1.00 97.44 93 THR A O 1
ATOM 715 N N . THR A 1 94 ? 4.798 7.340 8.521 1.00 97.12 94 THR A N 1
ATOM 716 C CA . THR A 1 94 ? 3.667 7.353 7.593 1.00 97.12 94 THR A CA 1
ATOM 717 C C . THR A 1 94 ? 2.464 8.099 8.140 1.00 97.12 94 THR A C 1
ATOM 719 O O . THR A 1 94 ? 2.115 8.006 9.314 1.00 97.12 94 THR A O 1
ATOM 722 N N . ILE A 1 95 ? 1.830 8.880 7.266 1.00 97.38 95 ILE A N 1
ATOM 723 C CA . ILE A 1 95 ? 0.714 9.751 7.631 1.00 97.38 95 ILE A CA 1
ATOM 724 C C . ILE A 1 95 ? -0.445 9.500 6.668 1.00 97.38 95 ILE A C 1
ATOM 726 O O . ILE A 1 95 ? -0.256 9.556 5.450 1.00 97.38 95 ILE A O 1
ATOM 730 N N . HIS A 1 96 ? -1.626 9.247 7.229 1.00 97.31 96 HIS A N 1
ATOM 731 C CA . HIS A 1 96 ? -2.858 8.866 6.537 1.00 97.31 96 HIS A CA 1
ATOM 732 C C . HIS A 1 96 ? -2.713 7.632 5.623 1.00 97.31 96 HIS A C 1
ATOM 734 O O . HIS A 1 96 ? -3.102 7.708 4.454 1.00 97.31 96 HIS A O 1
ATOM 740 N N . PRO A 1 97 ? -2.119 6.509 6.078 1.00 96.75 97 PRO A N 1
ATOM 741 C CA . PRO A 1 97 ? -2.135 5.294 5.278 1.00 96.75 97 PRO A CA 1
ATOM 742 C C . PRO A 1 97 ? -3.539 4.703 5.214 1.00 96.75 97 PRO A C 1
ATOM 744 O O . PRO A 1 97 ? -4.218 4.599 6.233 1.00 96.75 97 PRO A O 1
ATOM 747 N N . THR A 1 98 ? -3.933 4.261 4.025 1.00 97.69 98 THR A N 1
ATOM 748 C CA . THR A 1 98 ? -5.147 3.471 3.807 1.00 97.69 98 THR A CA 1
ATOM 749 C C . THR A 1 98 ? -4.765 2.102 3.265 1.00 97.69 98 THR A C 1
ATOM 751 O O . THR A 1 98 ? -4.086 2.002 2.241 1.00 97.69 98 THR A O 1
ATOM 754 N N . THR A 1 99 ? -5.203 1.044 3.945 1.00 96.31 99 THR A N 1
ATOM 755 C CA . THR A 1 99 ? -4.920 -0.342 3.557 1.00 96.31 99 THR A CA 1
ATOM 756 C C . THR A 1 99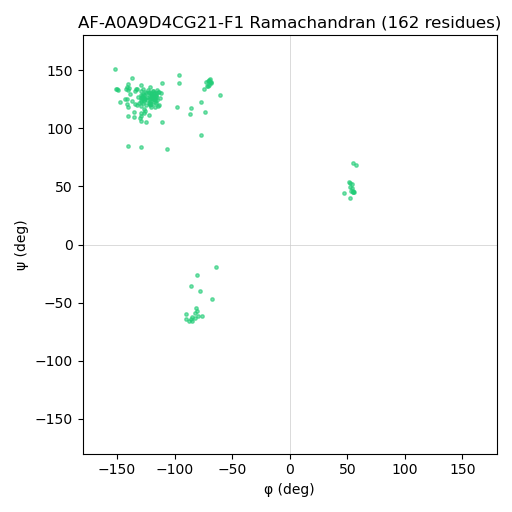 ? -6.212 -1.153 3.520 1.00 96.31 99 THR A C 1
ATOM 758 O O . THR A 1 99 ? -6.913 -1.232 4.526 1.00 96.31 99 THR A O 1
ATOM 761 N N . ASN A 1 100 ? -6.510 -1.790 2.386 1.00 96.88 100 ASN A N 1
ATOM 762 C CA . ASN A 1 100 ? -7.618 -2.736 2.247 1.00 96.88 100 ASN A CA 1
ATOM 763 C C . ASN A 1 100 ? -7.081 -4.113 1.844 1.00 96.88 100 ASN A C 1
ATOM 765 O O . ASN A 1 100 ? -6.439 -4.253 0.801 1.00 96.88 100 ASN A O 1
ATOM 769 N N . LEU A 1 101 ? -7.346 -5.128 2.667 1.00 95.81 101 LEU A N 1
ATOM 770 C CA . LEU A 1 101 ? -6.840 -6.489 2.491 1.00 95.81 101 LEU A CA 1
ATOM 771 C C . LEU A 1 101 ? -7.990 -7.497 2.522 1.00 95.81 101 LEU A C 1
ATOM 773 O O . LEU A 1 101 ? -8.764 -7.528 3.473 1.00 95.81 101 LEU A O 1
ATOM 777 N N . THR A 1 102 ? -8.081 -8.386 1.535 1.00 97.12 102 THR A N 1
ATOM 778 C CA . THR A 1 102 ? -9.050 -9.492 1.612 1.00 97.12 102 THR A CA 1
ATOM 779 C C . THR A 1 102 ? -8.481 -10.641 2.441 1.00 97.12 102 THR A C 1
ATOM 781 O O . THR A 1 102 ? -9.047 -11.021 3.461 1.00 97.12 102 THR A O 1
ATOM 784 N N . THR A 1 103 ? -7.340 -11.203 2.048 1.00 97.25 103 THR A N 1
ATOM 785 C CA . THR A 1 103 ? -6.714 -12.329 2.750 1.00 97.25 103 THR A CA 1
ATOM 786 C C . THR A 1 103 ? -5.223 -12.107 2.932 1.00 97.25 103 THR A C 1
ATOM 788 O O . THR A 1 103 ? -4.465 -12.034 1.963 1.00 97.25 103 THR A O 1
ATOM 791 N N . THR A 1 104 ? -4.792 -12.102 4.192 1.00 96.62 104 THR A N 1
ATOM 792 C CA . THR A 1 104 ? -3.381 -12.011 4.567 1.00 96.62 104 THR A CA 1
ATOM 793 C C . THR A 1 104 ? -2.985 -13.170 5.470 1.00 96.62 104 THR A C 1
ATOM 795 O O . THR A 1 104 ? -3.641 -13.461 6.474 1.00 96.62 104 THR A O 1
ATOM 798 N N . ARG A 1 105 ? -1.879 -13.836 5.130 1.00 96.44 105 ARG A N 1
ATOM 799 C CA . ARG A 1 105 ? -1.298 -14.905 5.950 1.00 96.44 105 ARG A CA 1
ATOM 800 C C . ARG A 1 105 ? 0.117 -14.544 6.375 1.00 96.44 105 ARG A C 1
ATOM 802 O O . ARG A 1 105 ? 0.958 -14.316 5.507 1.00 96.44 105 ARG A O 1
ATOM 809 N N . HIS A 1 106 ? 0.365 -14.606 7.680 1.00 94.94 106 HIS A N 1
ATOM 810 C CA . HIS A 1 106 ? 1.654 -14.405 8.341 1.00 94.94 106 HIS A CA 1
ATOM 811 C C . HIS A 1 106 ? 2.275 -13.057 7.971 1.00 94.94 106 HIS A C 1
ATOM 813 O O . HIS A 1 106 ? 3.235 -13.012 7.212 1.00 94.94 106 HIS A O 1
ATOM 819 N N . SER A 1 107 ? 1.701 -11.956 8.444 1.00 94.12 107 SER A N 1
ATOM 820 C CA . SER A 1 107 ? 2.228 -10.615 8.165 1.00 94.12 107 SER A CA 1
ATOM 821 C C . SER A 1 107 ? 3.123 -10.116 9.285 1.00 94.12 107 SER A C 1
ATOM 823 O O . SER A 1 107 ? 2.754 -10.237 10.449 1.00 94.12 107 SER A O 1
ATOM 825 N N . THR A 1 108 ? 4.226 -9.464 8.928 1.00 96.88 108 THR A N 1
ATOM 826 C CA . THR A 1 108 ? 5.068 -8.726 9.873 1.00 96.88 108 THR A CA 1
ATOM 827 C C . THR A 1 108 ? 5.087 -7.253 9.494 1.00 96.88 108 THR A C 1
ATOM 829 O O . THR A 1 108 ? 5.440 -6.888 8.371 1.00 96.88 108 THR A O 1
ATOM 832 N N . THR A 1 109 ? 4.732 -6.391 10.439 1.00 95.38 109 THR A N 1
ATOM 833 C CA . THR A 1 109 ? 4.687 -4.944 10.236 1.00 95.38 109 THR A CA 1
ATOM 834 C C . THR A 1 109 ? 5.428 -4.237 11.366 1.00 95.38 109 THR A C 1
ATOM 836 O O . THR A 1 109 ? 5.081 -4.400 12.531 1.00 95.38 109 THR A O 1
ATOM 839 N N . ASN A 1 110 ? 6.451 -3.455 11.022 1.00 94.50 110 ASN A N 1
ATOM 840 C CA . ASN A 1 110 ? 7.230 -2.646 11.957 1.00 94.50 110 ASN A CA 1
ATOM 841 C C . ASN A 1 110 ? 7.070 -1.166 11.605 1.00 94.50 110 ASN A C 1
ATOM 843 O O . ASN A 1 110 ? 7.446 -0.741 10.512 1.00 94.50 110 ASN A O 1
ATOM 847 N N . LEU A 1 111 ? 6.520 -0.383 12.528 1.00 93.56 111 LEU A N 1
ATOM 848 C CA . LEU A 1 111 ? 6.208 1.030 12.350 1.00 93.56 111 LEU A CA 1
ATOM 849 C C . LEU A 1 111 ? 6.872 1.843 13.462 1.00 93.56 111 LEU A C 1
ATOM 851 O O . LEU A 1 111 ? 6.719 1.524 14.638 1.00 93.56 111 LEU A O 1
ATOM 855 N N . THR A 1 112 ? 7.568 2.928 13.128 1.00 94.50 112 THR A N 1
ATOM 856 C CA . THR A 1 112 ? 8.037 3.861 14.166 1.00 94.50 112 THR A CA 1
ATOM 857 C C . THR A 1 112 ? 6.933 4.862 14.496 1.00 94.50 112 THR A C 1
ATOM 859 O O . THR A 1 112 ? 6.392 4.845 15.598 1.00 94.50 112 THR A O 1
ATOM 862 N N . THR A 1 113 ? 6.518 5.671 13.521 1.00 94.00 113 THR A N 1
ATOM 863 C CA . THR A 1 113 ? 5.506 6.716 13.711 1.00 94.00 113 THR A CA 1
ATOM 864 C C . THR A 1 113 ? 4.421 6.617 12.650 1.00 94.00 113 THR A C 1
ATOM 866 O O . THR A 1 113 ? 4.681 6.801 11.458 1.00 94.00 113 THR A O 1
ATOM 869 N N . THR A 1 114 ? 3.181 6.395 13.091 1.00 92.94 114 THR A N 1
ATOM 870 C CA . THR A 1 114 ? 2.009 6.349 12.207 1.00 92.94 114 THR A CA 1
ATOM 871 C C . THR A 1 114 ? 0.911 7.293 12.682 1.00 92.94 114 THR A C 1
ATOM 873 O O . THR A 1 114 ? 0.452 7.222 13.822 1.00 92.94 114 THR A O 1
ATOM 876 N N . GLY A 1 115 ? 0.467 8.187 11.799 1.00 92.44 115 GLY A N 1
ATOM 877 C CA . GLY A 1 115 ? -0.645 9.102 12.060 1.00 92.44 115 GLY A CA 1
ATOM 878 C C . GLY A 1 115 ? -1.865 8.770 11.210 1.00 92.44 115 GLY A C 1
ATOM 879 O O . GLY A 1 115 ? -1.741 8.667 9.992 1.00 92.44 115 GLY A O 1
ATOM 880 N N . HIS A 1 116 ? -3.031 8.664 11.844 1.00 92.88 116 HIS A N 1
ATOM 881 C CA . HIS A 1 116 ? -4.329 8.425 11.210 1.00 92.88 116 HIS A CA 1
ATOM 882 C C . HIS A 1 116 ? -4.356 7.212 10.257 1.00 92.88 116 HIS A C 1
ATOM 884 O O . HIS A 1 116 ? -4.765 7.371 9.105 1.00 92.88 116 HIS A O 1
ATOM 890 N N . PRO A 1 117 ? -3.870 6.019 10.662 1.00 92.62 117 PRO A N 1
ATOM 891 C CA . PRO A 1 117 ? -3.974 4.847 9.806 1.00 92.62 117 PRO A CA 1
ATOM 892 C C . PRO A 1 117 ? -5.408 4.348 9.704 1.00 92.62 117 PRO A C 1
ATOM 894 O O . PRO A 1 117 ? -6.113 4.288 10.705 1.00 92.62 117 PRO A O 1
ATOM 897 N N . THR A 1 118 ? -5.795 3.916 8.507 1.00 93.69 118 THR A N 1
ATOM 898 C CA . THR A 1 118 ? -7.055 3.225 8.237 1.00 93.69 118 THR A CA 1
ATOM 899 C C . THR A 1 118 ? -6.768 1.864 7.624 1.00 93.69 118 THR A C 1
ATOM 901 O O . THR A 1 118 ? -6.130 1.769 6.575 1.00 93.69 118 THR A O 1
ATOM 904 N N . THR A 1 119 ? -7.236 0.804 8.282 1.00 92.38 119 THR A N 1
ATOM 905 C CA . THR A 1 119 ? -7.065 -0.578 7.815 1.00 92.38 119 THR A CA 1
ATOM 906 C C . THR A 1 119 ? -8.400 -1.308 7.789 1.00 92.38 119 THR A C 1
ATOM 908 O O . THR A 1 119 ? -9.071 -1.395 8.812 1.00 92.38 119 THR A O 1
ATOM 911 N N . ASN A 1 120 ? -8.756 -1.882 6.641 1.00 92.62 120 ASN A N 1
ATOM 912 C CA . ASN A 1 120 ? -9.864 -2.825 6.516 1.00 92.62 120 ASN A CA 1
ATOM 913 C C . ASN A 1 120 ? -9.316 -4.190 6.092 1.00 92.62 120 ASN A C 1
ATOM 915 O O . ASN A 1 120 ? -8.598 -4.285 5.094 1.00 92.62 120 ASN A O 1
ATOM 919 N N . ALA A 1 121 ? -9.655 -5.242 6.833 1.00 91.38 121 ALA A N 1
ATOM 920 C CA . ALA A 1 121 ? -9.232 -6.604 6.533 1.00 91.38 121 ALA A CA 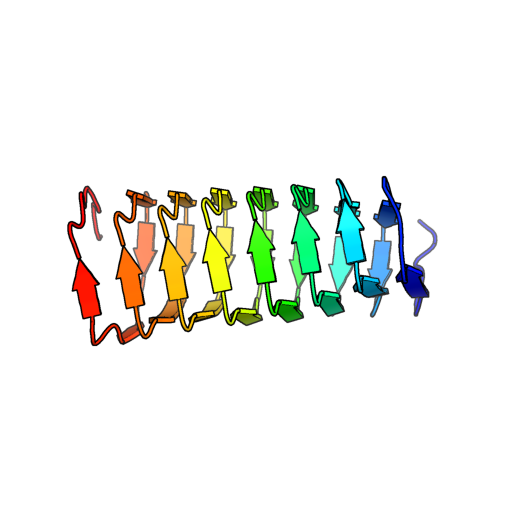1
ATOM 921 C C . ALA A 1 121 ? -10.397 -7.600 6.621 1.00 91.38 121 ALA A C 1
ATOM 923 O O . ALA A 1 121 ? -11.141 -7.602 7.595 1.00 91.38 121 ALA A O 1
ATOM 924 N N . THR A 1 122 ? -10.554 -8.498 5.646 1.00 93.50 122 THR A N 1
ATOM 925 C CA . THR A 1 122 ? -11.543 -9.587 5.780 1.00 93.50 122 THR A CA 1
ATOM 926 C C . THR A 1 122 ? -10.969 -10.733 6.609 1.00 93.50 122 THR A C 1
ATOM 928 O O . THR A 1 122 ? -11.542 -11.133 7.616 1.00 93.50 122 THR A O 1
ATOM 931 N N . THR A 1 123 ? -9.809 -11.272 6.234 1.00 93.81 123 THR A N 1
ATOM 932 C CA . THR A 1 123 ? -9.180 -12.378 6.966 1.00 93.81 123 THR A CA 1
ATOM 933 C C . THR A 1 123 ? -7.687 -12.161 7.127 1.00 93.81 123 THR A C 1
ATOM 935 O O . THR A 1 123 ? -6.944 -12.080 6.148 1.00 93.81 123 THR A O 1
ATOM 938 N N . THR A 1 124 ? -7.233 -12.165 8.378 1.00 92.06 124 THR A N 1
ATOM 939 C CA . THR A 1 124 ? -5.815 -12.084 8.729 1.00 92.06 124 THR A CA 1
ATOM 940 C C . THR A 1 124 ? -5.433 -13.225 9.666 1.00 92.06 124 THR A C 1
ATOM 942 O O . THR A 1 124 ? -6.052 -13.437 10.708 1.00 92.06 124 THR A O 1
ATOM 945 N N . ARG A 1 125 ? -4.396 -13.986 9.308 1.00 94.56 125 ARG A N 1
ATOM 946 C CA . ARG A 1 125 ? -3.863 -15.079 10.135 1.00 94.56 125 ARG A CA 1
ATOM 947 C C . ARG A 1 125 ? -2.425 -14.790 10.538 1.00 94.56 125 ARG A C 1
ATOM 949 O O . ARG A 1 125 ? -1.607 -14.516 9.667 1.00 94.56 125 ARG A O 1
ATOM 956 N N . HIS A 1 126 ? -2.134 -14.922 11.828 1.00 92.69 126 HIS A N 1
ATOM 957 C CA . HIS A 1 126 ? -0.833 -14.675 12.451 1.00 92.69 126 HIS A CA 1
ATOM 958 C C . HIS A 1 126 ? -0.227 -13.305 12.095 1.00 92.69 126 HIS A C 1
ATOM 960 O O . HIS A 1 126 ? 0.889 -13.260 11.570 1.00 92.69 126 HIS A O 1
ATOM 966 N N . PRO A 1 127 ? -0.949 -12.183 12.293 1.00 92.00 127 PRO A N 1
ATOM 967 C CA . PRO A 1 127 ? -0.333 -10.876 12.144 1.00 92.00 127 PRO A CA 1
ATOM 968 C C . PRO A 1 127 ? 0.572 -10.560 13.336 1.00 92.00 127 PRO A C 1
ATOM 970 O O . PRO A 1 127 ? 0.157 -10.685 14.486 1.00 92.00 127 PRO A O 1
ATOM 973 N N . THR A 1 128 ? 1.766 -10.062 13.043 1.00 92.88 128 THR A N 1
ATOM 974 C CA . THR A 1 128 ? 2.695 -9.475 14.005 1.00 92.88 128 THR A CA 1
ATOM 975 C C . THR A 1 128 ? 2.864 -7.998 13.687 1.00 92.88 128 THR A C 1
ATOM 977 O O . THR A 1 128 ? 3.315 -7.645 12.597 1.00 92.88 128 THR A O 1
ATOM 980 N N . THR A 1 129 ? 2.510 -7.128 14.630 1.00 91.75 129 THR A N 1
ATOM 981 C CA . THR A 1 129 ? 2.672 -5.674 14.491 1.00 91.75 129 THR A CA 1
ATOM 982 C C . THR A 1 129 ? 3.492 -5.111 15.643 1.00 91.75 129 THR A C 1
ATOM 984 O O . THR A 1 129 ? 3.110 -5.259 16.800 1.00 91.75 129 THR A O 1
ATOM 987 N N . ASN A 1 130 ? 4.581 -4.415 15.326 1.00 89.94 130 ASN A N 1
ATOM 988 C CA . ASN A 1 130 ? 5.341 -3.606 16.273 1.00 89.94 130 ASN A CA 1
ATOM 989 C C . ASN A 1 130 ? 5.201 -2.139 15.870 1.00 89.94 130 ASN A C 1
ATOM 991 O O . ASN A 1 130 ? 5.569 -1.778 14.753 1.00 89.94 130 ASN A O 1
ATOM 995 N N . ALA A 1 131 ? 4.668 -1.296 16.750 1.00 88.88 131 ALA A N 1
ATOM 996 C CA . ALA A 1 131 ? 4.446 0.116 16.461 1.00 88.88 131 ALA A CA 1
ATOM 997 C C . ALA A 1 131 ? 4.886 1.003 17.631 1.00 88.88 131 ALA A C 1
ATOM 999 O O . ALA A 1 131 ? 4.259 0.968 18.682 1.00 88.88 131 ALA A O 1
ATOM 1000 N N . THR A 1 132 ? 5.914 1.841 17.466 1.00 91.25 132 THR A N 1
ATOM 1001 C CA . THR A 1 132 ? 6.384 2.704 18.569 1.00 91.25 132 THR A CA 1
ATOM 1002 C C . THR A 1 132 ? 5.352 3.770 18.934 1.00 91.25 132 THR A C 1
ATOM 1004 O O . THR A 1 132 ? 5.064 3.991 20.109 1.00 91.25 132 THR A O 1
ATOM 1007 N N . THR A 1 133 ? 4.790 4.456 17.940 1.00 91.00 133 THR A N 1
ATOM 1008 C CA . THR A 1 133 ? 3.767 5.485 18.139 1.00 91.00 133 THR A CA 1
ATOM 1009 C C . THR A 1 133 ? 2.708 5.405 17.054 1.00 91.00 133 THR A C 1
ATOM 1011 O O . THR A 1 133 ? 2.993 5.590 15.869 1.00 91.00 133 THR A O 1
ATOM 1014 N N . THR A 1 134 ? 1.460 5.205 17.477 1.00 88.75 134 THR A N 1
ATOM 1015 C CA . THR A 1 134 ? 0.286 5.293 16.604 1.00 88.75 134 THR A CA 1
ATOM 1016 C C . THR A 1 134 ? -0.697 6.323 17.151 1.00 88.75 134 THR A C 1
ATOM 1018 O O . THR A 1 134 ? -0.989 6.354 18.348 1.00 88.75 134 THR A O 1
ATOM 1021 N N . ARG A 1 135 ? -1.195 7.203 16.277 1.00 89.94 135 ARG A N 1
ATOM 1022 C CA . ARG A 1 135 ? -2.201 8.216 16.627 1.00 89.94 135 ARG A CA 1
ATOM 1023 C C . ARG A 1 135 ? -3.451 8.037 15.781 1.00 89.94 135 ARG A C 1
ATOM 1025 O O . ARG A 1 135 ? -3.334 8.010 14.558 1.00 89.94 135 ARG A O 1
ATOM 1032 N N . HIS A 1 136 ? -4.615 8.014 16.428 1.00 86.19 136 HIS A N 1
ATOM 1033 C CA . HIS A 1 136 ? -5.935 7.954 15.782 1.00 86.19 136 HIS A CA 1
ATOM 1034 C C . HIS A 1 136 ? -6.100 6.791 14.783 1.00 86.19 136 HIS A C 1
ATOM 1036 O O . HIS A 1 136 ? -6.444 7.041 13.625 1.00 86.19 136 HIS A O 1
ATOM 1042 N N . PRO A 1 137 ? -5.801 5.534 15.166 1.00 86.19 137 PRO A N 1
ATOM 1043 C CA . PRO A 1 137 ? -5.986 4.401 14.269 1.00 86.19 137 PRO A CA 1
ATOM 1044 C C . PRO A 1 137 ? -7.463 4.064 14.071 1.00 86.19 137 PRO A C 1
ATOM 1046 O O . PRO A 1 137 ? -8.210 3.974 15.035 1.00 86.19 137 PRO A O 1
ATOM 1049 N N . THR A 1 138 ? -7.864 3.789 12.834 1.00 87.75 138 THR A N 1
ATOM 1050 C CA . THR A 1 138 ? -9.131 3.134 12.501 1.00 87.75 138 THR A CA 1
ATOM 1051 C C . THR A 1 138 ? -8.839 1.755 11.919 1.00 87.75 138 THR A C 1
ATOM 1053 O O . THR A 1 138 ? -8.033 1.593 11.000 1.00 87.75 138 THR A O 1
ATOM 1056 N N . THR A 1 139 ? -9.440 0.712 12.488 1.00 86.69 139 THR A N 1
ATOM 1057 C CA . THR A 1 139 ? -9.234 -0.667 12.026 1.00 86.69 139 THR A CA 1
ATOM 1058 C C . THR A 1 139 ? -10.538 -1.442 12.074 1.00 86.69 139 THR A C 1
ATOM 1060 O O . THR A 1 139 ? -11.152 -1.532 13.132 1.00 86.69 139 THR A O 1
ATOM 1063 N N . ASN A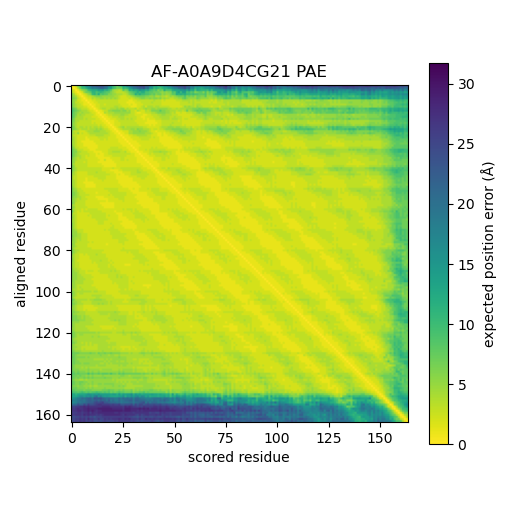 1 140 ? -10.917 -2.031 10.940 1.00 86.38 140 ASN A N 1
ATOM 1064 C CA . ASN A 1 140 ? -12.018 -2.979 10.828 1.00 86.38 140 ASN A CA 1
ATOM 1065 C C . ASN A 1 140 ? -11.460 -4.323 10.357 1.00 86.38 140 ASN A C 1
ATOM 1067 O O . ASN A 1 140 ? -10.787 -4.388 9.326 1.00 86.38 140 ASN A O 1
ATOM 1071 N N . SER A 1 141 ? -11.741 -5.396 11.095 1.00 85.38 141 SER A N 1
ATOM 1072 C CA . SER A 1 141 ? -11.375 -6.754 10.689 1.00 85.38 141 SER A CA 1
ATOM 1073 C C . SER A 1 141 ? -12.546 -7.706 10.892 1.00 85.38 141 SER A C 1
ATOM 1075 O O . SER A 1 141 ? -13.138 -7.699 11.967 1.00 85.38 141 SER A O 1
ATOM 1077 N N . THR A 1 142 ? -12.876 -8.525 9.887 1.00 89.38 142 THR A N 1
ATOM 1078 C CA . THR A 1 142 ? -13.914 -9.565 10.033 1.00 89.38 142 THR A CA 1
ATOM 1079 C C . THR A 1 142 ? -13.384 -10.782 10.787 1.00 89.38 142 THR A C 1
ATOM 1081 O O . THR A 1 142 ? -14.091 -11.372 11.596 1.00 89.38 142 THR A O 1
ATOM 1084 N N . THR A 1 143 ? -12.142 -11.196 10.527 1.00 89.38 143 THR A N 1
ATOM 1085 C CA . THR A 1 143 ? -11.525 -12.339 11.210 1.00 89.38 143 THR A CA 1
ATOM 1086 C C . THR A 1 143 ? -10.027 -12.126 11.369 1.00 89.38 143 THR A C 1
ATOM 1088 O O . THR A 1 143 ? -9.291 -12.020 10.384 1.00 89.38 143 THR A O 1
ATOM 1091 N N . THR A 1 144 ? -9.556 -12.161 12.615 1.00 89.12 144 THR A N 1
ATOM 1092 C CA . THR A 1 144 ? -8.131 -12.107 12.953 1.00 89.12 144 THR A CA 1
ATOM 1093 C C . THR A 1 144 ? -7.775 -13.277 13.859 1.00 89.12 144 THR A C 1
ATOM 1095 O O . THR A 1 144 ? -8.322 -13.404 14.945 1.00 89.12 144 THR A O 1
ATOM 1098 N N . ARG A 1 145 ? -6.828 -14.124 13.442 1.00 87.50 145 ARG A N 1
ATOM 1099 C CA . ARG A 1 145 ? -6.387 -15.285 14.235 1.00 87.50 145 ARG A CA 1
ATOM 1100 C C . ARG A 1 145 ? -4.938 -15.153 14.669 1.00 87.50 145 ARG A C 1
ATOM 1102 O O . ARG A 1 145 ? -4.081 -14.888 13.830 1.00 87.50 145 ARG A O 1
ATOM 1109 N N . HIS A 1 146 ? -4.681 -15.427 15.947 1.00 88.62 146 HIS A N 1
ATOM 1110 C CA . HIS A 1 146 ? -3.356 -15.398 16.581 1.00 88.62 146 HIS A CA 1
ATOM 1111 C C . HIS A 1 146 ? -2.585 -14.076 16.367 1.00 88.62 146 HIS A C 1
ATOM 1113 O O . HIS A 1 146 ? -1.461 -14.112 15.860 1.00 88.62 146 HIS A O 1
ATOM 1119 N N . PRO A 1 147 ? -3.174 -12.905 16.684 1.00 88.06 147 PRO A N 1
ATOM 1120 C CA . PRO A 1 147 ? -2.458 -11.641 16.580 1.00 88.06 147 PRO A CA 1
ATOM 1121 C C . PRO A 1 147 ? -1.366 -11.528 17.646 1.00 88.06 147 PRO A C 1
ATOM 1123 O O . PRO A 1 147 ? -1.552 -11.917 18.794 1.00 88.06 147 PRO A O 1
ATOM 1126 N N . THR A 1 148 ? -0.234 -10.948 17.264 1.00 88.75 148 THR A N 1
ATOM 1127 C CA . THR A 1 148 ? 0.811 -10.477 18.176 1.00 88.75 148 THR A CA 1
ATOM 1128 C C . THR A 1 148 ? 0.988 -8.981 17.949 1.00 88.75 148 THR A C 1
ATOM 1130 O O . THR A 1 148 ? 1.154 -8.530 16.814 1.00 88.75 148 THR A O 1
ATOM 1133 N N . THR A 1 149 ? 0.900 -8.175 19.005 1.00 87.00 149 THR A N 1
ATOM 1134 C CA . THR A 1 149 ? 1.018 -6.716 18.892 1.00 87.00 149 THR A CA 1
ATOM 1135 C C . THR A 1 149 ? 1.857 -6.154 20.026 1.00 87.00 149 THR A C 1
ATOM 1137 O O . THR A 1 149 ? 1.591 -6.439 21.189 1.00 87.00 149 THR A O 1
ATOM 1140 N N . ASN A 1 150 ? 2.847 -5.334 19.679 1.00 84.62 150 ASN A N 1
ATOM 1141 C CA . ASN A 1 150 ? 3.631 -4.546 20.619 1.00 84.62 150 ASN A CA 1
ATOM 1142 C C . ASN A 1 150 ? 3.513 -3.063 20.249 1.00 84.62 150 ASN A C 1
ATOM 1144 O O . ASN A 1 150 ? 3.986 -2.639 19.192 1.00 84.62 150 ASN A O 1
ATOM 1148 N N . ALA A 1 151 ? 2.838 -2.286 21.097 1.00 78.94 151 ALA A N 1
ATOM 1149 C CA . ALA A 1 151 ? 2.579 -0.872 20.860 1.00 78.94 151 ALA A CA 1
ATOM 1150 C C . ALA A 1 151 ? 2.714 -0.058 22.159 1.00 78.94 151 ALA A C 1
ATOM 1152 O O . ALA A 1 151 ? 1.706 0.191 22.823 1.00 78.94 151 ALA A O 1
ATOM 1153 N N . PRO A 1 152 ? 3.935 0.368 22.542 1.00 72.56 152 PRO A N 1
ATOM 1154 C CA . PRO A 1 152 ? 4.174 1.071 23.806 1.00 72.56 152 PRO A CA 1
ATOM 1155 C C . PRO A 1 152 ? 3.472 2.435 23.898 1.00 72.56 152 PRO A C 1
ATOM 1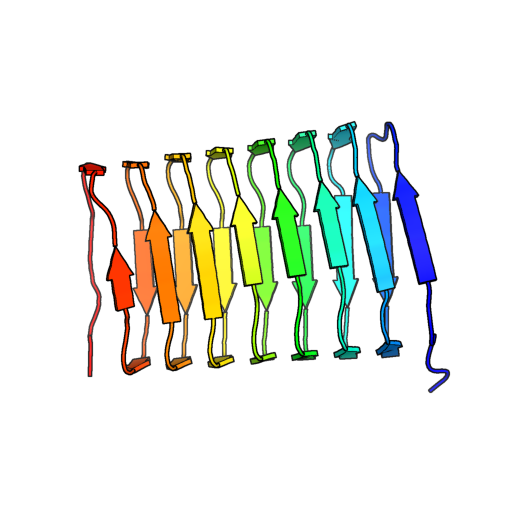157 O O . PRO A 1 152 ? 3.276 2.947 24.997 1.00 72.56 152 PRO A O 1
ATOM 1160 N N . SER A 1 153 ? 3.071 3.039 22.772 1.00 71.50 153 SER A N 1
ATOM 1161 C CA . SER A 1 153 ? 2.274 4.267 22.771 1.00 71.50 153 SER A CA 1
ATOM 1162 C C . SER A 1 153 ? 1.197 4.248 21.687 1.00 71.50 153 SER A C 1
ATOM 1164 O O . SER A 1 153 ? 1.482 4.360 20.491 1.00 71.50 153 SER A O 1
ATOM 1166 N N . ASN A 1 154 ? -0.063 4.151 22.115 1.00 71.69 154 ASN A N 1
ATOM 1167 C CA . ASN A 1 154 ? -1.231 4.279 21.249 1.00 71.69 154 ASN A CA 1
ATOM 1168 C C . ASN A 1 154 ? -2.156 5.369 21.805 1.00 71.69 154 ASN A C 1
ATOM 1170 O O . ASN A 1 154 ? -2.595 5.287 22.951 1.00 71.69 154 ASN A O 1
ATOM 1174 N N . ARG A 1 155 ? -2.426 6.420 21.024 1.00 66.12 155 ARG A N 1
ATOM 1175 C CA . ARG A 1 155 ? -3.229 7.571 21.476 1.00 66.12 155 ARG A CA 1
ATOM 1176 C C . ARG A 1 155 ? -4.532 7.674 20.680 1.00 66.12 155 ARG A C 1
ATOM 1178 O O . ARG A 1 155 ? -4.484 7.822 19.459 1.00 66.12 155 ARG A O 1
ATOM 1185 N N . HIS A 1 156 ? -5.657 7.677 21.405 1.00 58.00 156 HIS A N 1
ATOM 1186 C CA . HIS A 1 156 ? -7.040 7.776 20.904 1.00 58.00 156 HIS A CA 1
ATOM 1187 C C . HIS A 1 156 ? -7.442 6.674 19.899 1.00 58.00 156 HIS A C 1
ATOM 1189 O O . HIS A 1 156 ? -7.638 6.977 18.723 1.00 58.00 156 HIS A O 1
ATOM 1195 N N . PRO A 1 157 ? -7.563 5.401 20.318 1.00 54.78 157 PRO A N 1
ATOM 1196 C CA . PRO A 1 157 ? -8.013 4.336 19.427 1.00 54.78 157 PRO A CA 1
ATOM 1197 C C . PRO A 1 157 ? -9.552 4.221 19.397 1.00 54.78 157 PRO A C 1
ATOM 1199 O O . PRO A 1 157 ? -10.142 3.783 20.384 1.00 54.78 157 PRO A O 1
ATOM 1202 N N . PRO A 1 158 ? -10.246 4.539 18.290 1.00 46.34 158 PRO A N 1
ATOM 1203 C CA . PRO A 1 158 ? -11.551 3.944 18.022 1.00 46.34 158 PRO A CA 1
ATOM 1204 C C . PRO A 1 158 ? -11.339 2.483 17.596 1.00 46.34 158 PRO A C 1
ATOM 1206 O O . PRO A 1 158 ? -10.747 2.218 16.552 1.00 46.34 158 PRO A O 1
ATOM 1209 N N . THR A 1 159 ? -11.797 1.520 18.400 1.00 51.50 159 THR A N 1
ATOM 1210 C CA . THR A 1 159 ? -11.633 0.091 18.076 1.00 51.50 159 THR A CA 1
ATOM 1211 C C . THR A 1 159 ? -12.986 -0.616 18.070 1.00 51.50 159 THR A C 1
ATOM 1213 O O . THR A 1 159 ? -13.525 -0.905 19.131 1.00 51.50 159 THR A O 1
ATOM 1216 N N . ASN A 1 160 ? -13.501 -0.933 16.876 1.00 44.19 160 ASN A N 1
ATOM 1217 C CA . ASN A 1 160 ? -14.541 -1.946 16.662 1.00 44.19 160 ASN A CA 1
ATOM 1218 C C . ASN A 1 160 ? -13.870 -3.171 16.027 1.00 44.19 160 ASN A C 1
ATOM 1220 O O . ASN A 1 160 ? -13.848 -3.328 14.809 1.00 44.19 160 ASN A O 1
ATOM 1224 N N . ALA A 1 161 ? -13.263 -4.017 16.855 1.00 46.38 161 ALA A N 1
ATOM 1225 C CA . ALA A 1 161 ? -12.691 -5.283 16.412 1.00 46.38 161 ALA A CA 1
ATOM 1226 C C . ALA A 1 161 ? -13.522 -6.430 16.990 1.00 46.38 161 ALA A C 1
ATOM 1228 O O . ALA A 1 161 ? -13.419 -6.737 18.176 1.00 46.38 161 ALA A O 1
ATOM 1229 N N . THR A 1 162 ? -14.334 -7.084 16.161 1.00 41.50 162 THR A N 1
ATOM 1230 C CA . THR A 1 162 ? -14.917 -8.383 16.509 1.00 41.50 162 THR A CA 1
ATOM 1231 C C . THR A 1 162 ? -13.826 -9.435 16.329 1.00 41.50 162 THR A C 1
ATOM 1233 O O . THR A 1 162 ? -13.547 -9.894 15.224 1.00 41.50 162 THR A O 1
ATOM 1236 N N . SER A 1 163 ? -13.127 -9.759 17.415 1.00 42.91 163 SER A N 1
ATOM 1237 C CA . SER A 1 163 ? -12.146 -10.843 17.428 1.00 42.91 163 SER A CA 1
ATOM 1238 C C . SER A 1 163 ? -12.868 -12.161 17.713 1.00 42.91 163 SER A C 1
ATOM 1240 O O . SER A 1 163 ? -13.444 -12.311 18.787 1.00 42.91 163 SER A O 1
ATOM 1242 N N . THR A 1 164 ? -12.833 -13.105 16.769 1.00 41.75 164 THR A N 1
ATOM 1243 C CA . THR A 1 164 ? -13.260 -14.508 16.957 1.00 41.75 164 THR A CA 1
ATOM 1244 C C . THR A 1 164 ? -12.084 -15.457 16.798 1.00 41.75 164 THR A C 1
ATOM 1246 O O . THR A 1 164 ? -11.419 -15.369 15.734 1.00 41.75 164 THR A O 1
#

pLDDT: mean 90.49, std 12.18, range [41.5, 98.25]

Organism: Dreissena polymorpha (NCBI:txid45954)